Protein AF-A0A7G2LXA5-F1 (afdb_monomer_lite)

Secondary structure (DSSP, 8-state):
--EEEEEEEEESHHHHHHHHHHHTT-SSPPSEEEEEE-TTSS-EEEEEEEESS---HHHHHHHHHHHTPPPPEEEEEP---HHHHHHTT-PPEEETTEEE----

Sequence (104 aa):
MPTFTALTTLTGRDPAYALGVAMERLTPEPTGVGVFEMEDGSGLWEVGGYFEEKPDAAALAVLAKAMGAKDFTVSELPETDWVAHVRRELAPVEAGRFFVYGSH

Foldseek 3Di:
DKKKKKKWKDADDPLQVVLQVVQCPFVVGFPDKDWAADPPPPNMIMIMGMGPDFGDQVSQQVSCVVSVIDRIDMDIDDPDPVVVVVVVVDDWDDDDPDTDDDPD

Structure (mmCIF, N/CA/C/O backbone):
data_AF-A0A7G2LXA5-F1
#
_entry.id   AF-A0A7G2LXA5-F1
#
loop_
_atom_site.group_PDB
_atom_site.id
_atom_site.type_symbol
_atom_site.label_atom_id
_atom_site.label_alt_id
_atom_site.label_comp_id
_atom_site.label_asym_id
_atom_site.label_entity_id
_atom_site.label_seq_id
_atom_site.pdbx_PDB_ins_code
_atom_site.Cartn_x
_atom_site.Cartn_y
_atom_site.Cartn_z
_atom_site.occupancy
_atom_site.B_iso_or_equiv
_atom_site.auth_seq_id
_atom_site.auth_comp_id
_atom_site.auth_asym_id
_atom_site.auth_atom_id
_atom_site.pdbx_PDB_model_num
ATOM 1 N N . MET A 1 1 ? -15.062 3.178 13.881 1.00 70.50 1 MET A N 1
ATOM 2 C CA . MET A 1 1 ? -15.388 2.475 12.615 1.00 70.50 1 MET A CA 1
ATOM 3 C C . MET A 1 1 ? -14.103 1.828 12.134 1.00 70.50 1 MET A C 1
ATOM 5 O O . MET A 1 1 ? -13.093 2.525 12.153 1.00 70.50 1 MET A O 1
ATOM 9 N N . PRO A 1 2 ? -14.106 0.535 11.762 1.00 84.75 2 PRO A N 1
ATOM 10 C CA . PRO A 1 2 ? -12.885 -0.148 11.344 1.00 84.75 2 PRO A CA 1
ATOM 11 C C . PRO A 1 2 ? -12.367 0.454 10.039 1.00 84.75 2 PRO A C 1
ATOM 13 O O . PRO A 1 2 ? -13.152 0.713 9.130 1.00 84.75 2 PRO A O 1
ATOM 16 N N . THR A 1 3 ? -11.060 0.671 9.950 1.00 93.94 3 THR A N 1
ATOM 17 C CA . THR A 1 3 ? -10.399 1.138 8.726 1.00 93.94 3 THR A CA 1
ATOM 18 C C . THR A 1 3 ? -9.571 0.014 8.125 1.00 93.94 3 THR A C 1
ATOM 20 O O . THR A 1 3 ? -9.270 -0.977 8.789 1.00 93.94 3 THR A O 1
ATOM 23 N N . PHE A 1 4 ? -9.237 0.121 6.844 1.00 96.56 4 PHE A N 1
ATOM 24 C CA . PHE A 1 4 ? -8.603 -0.961 6.098 1.00 96.56 4 PHE A CA 1
ATOM 25 C C . PHE A 1 4 ? -7.408 -0.455 5.303 1.00 96.56 4 PHE A C 1
ATOM 27 O O . PHE A 1 4 ? -7.414 0.666 4.798 1.00 96.56 4 PHE A O 1
ATOM 34 N N . THR A 1 5 ? -6.405 -1.309 5.127 1.00 97.56 5 THR A N 1
ATOM 35 C CA . THR A 1 5 ? -5.355 -1.122 4.123 1.00 97.56 5 THR A CA 1
ATOM 36 C C . THR A 1 5 ? -5.439 -2.208 3.067 1.00 97.56 5 THR A C 1
ATOM 38 O O . THR A 1 5 ? -5.777 -3.349 3.372 1.00 97.56 5 THR A O 1
ATOM 41 N N . ALA A 1 6 ? -5.125 -1.865 1.821 1.00 98.12 6 ALA A N 1
ATOM 42 C CA . ALA A 1 6 ? -4.902 -2.825 0.747 1.00 98.12 6 ALA A CA 1
ATOM 43 C C . ALA A 1 6 ? -3.513 -2.577 0.162 1.00 98.12 6 ALA A C 1
ATOM 45 O O . ALA A 1 6 ? -3.293 -1.519 -0.423 1.00 98.12 6 ALA A O 1
ATOM 46 N N . LEU A 1 7 ? -2.593 -3.530 0.324 1.00 98.25 7 LEU A N 1
ATOM 47 C CA . LEU A 1 7 ? -1.191 -3.405 -0.093 1.00 98.25 7 LEU A CA 1
ATOM 48 C C . LEU A 1 7 ? -0.839 -4.431 -1.171 1.00 98.25 7 LEU A C 1
ATOM 50 O O . LEU A 1 7 ? -1.249 -5.589 -1.089 1.00 98.25 7 LEU A O 1
ATOM 54 N N . THR A 1 8 ? -0.049 -4.026 -2.161 1.00 98.38 8 THR A N 1
ATOM 55 C CA . THR A 1 8 ? 0.537 -4.923 -3.163 1.00 98.38 8 THR A CA 1
ATOM 56 C C . THR A 1 8 ? 1.942 -4.477 -3.568 1.00 98.38 8 THR A C 1
ATOM 58 O O . THR A 1 8 ? 2.373 -3.373 -3.248 1.00 98.38 8 THR A O 1
ATOM 61 N N . THR A 1 9 ? 2.656 -5.337 -4.297 1.00 98.12 9 THR A N 1
ATOM 62 C CA . THR A 1 9 ? 3.958 -5.022 -4.891 1.00 98.12 9 THR A CA 1
ATOM 63 C C . THR A 1 9 ? 4.000 -5.340 -6.380 1.00 98.12 9 THR A C 1
ATOM 65 O O . THR A 1 9 ? 3.377 -6.298 -6.848 1.00 98.12 9 THR A O 1
ATOM 68 N N . LEU A 1 10 ? 4.768 -4.549 -7.125 1.00 98.06 10 LEU A N 1
ATOM 69 C CA . LEU A 1 10 ? 5.047 -4.735 -8.549 1.00 98.06 10 LEU A CA 1
ATOM 70 C C . LEU A 1 10 ? 6.417 -4.165 -8.923 1.00 98.06 10 LEU A C 1
ATOM 72 O O . LEU A 1 10 ? 7.012 -3.401 -8.172 1.00 98.06 10 LEU A O 1
ATOM 76 N N . THR A 1 11 ? 6.936 -4.552 -10.084 1.00 97.00 11 THR A N 1
ATOM 77 C CA . THR A 1 11 ? 8.223 -4.055 -10.588 1.00 97.00 11 THR A CA 1
ATOM 78 C C . THR A 1 11 ? 8.042 -2.808 -11.445 1.00 97.00 11 THR A C 1
ATOM 80 O O . THR A 1 11 ? 7.205 -2.803 -12.349 1.00 97.00 11 THR A O 1
ATOM 83 N N . GLY A 1 12 ? 8.919 -1.822 -11.253 1.00 94.88 12 GLY A N 1
ATOM 84 C CA . GLY A 1 12 ? 9.005 -0.633 -12.100 1.00 94.88 12 GLY A CA 1
ATOM 85 C C . GLY A 1 12 ? 8.176 0.552 -11.605 1.00 94.88 12 GLY A C 1
ATOM 86 O O . GLY A 1 12 ? 7.043 0.415 -11.153 1.00 94.88 12 GLY A O 1
ATOM 87 N N . ARG A 1 13 ? 8.754 1.747 -11.752 1.00 95.25 13 ARG A N 1
ATOM 88 C CA . ARG A 1 13 ? 8.178 3.010 -11.282 1.00 95.25 13 ARG A CA 1
ATOM 89 C C . ARG A 1 13 ? 6.874 3.368 -11.990 1.00 95.25 13 ARG A C 1
ATOM 91 O O . ARG A 1 13 ? 5.852 3.550 -11.343 1.00 95.25 13 ARG A O 1
ATOM 98 N N . ASP A 1 14 ? 6.903 3.471 -13.313 1.00 96.31 14 ASP A N 1
ATOM 99 C CA . ASP A 1 14 ? 5.748 3.915 -14.099 1.00 96.31 14 ASP A CA 1
ATOM 100 C C . ASP A 1 14 ? 4.488 3.056 -13.874 1.00 96.31 14 ASP A C 1
ATOM 102 O O . ASP A 1 14 ? 3.436 3.638 -13.594 1.00 96.31 14 ASP A O 1
ATOM 106 N N . PRO A 1 15 ? 4.545 1.704 -13.908 1.00 96.06 15 PRO A N 1
ATOM 107 C CA . PRO A 1 15 ? 3.372 0.892 -13.592 1.00 96.06 15 PRO A CA 1
ATOM 108 C C . PRO A 1 15 ? 2.926 1.039 -12.131 1.00 96.06 15 PRO A C 1
ATOM 110 O O . PRO A 1 15 ? 1.726 0.992 -11.872 1.00 96.06 15 PRO A O 1
ATOM 113 N N . ALA A 1 16 ? 3.839 1.281 -11.182 1.00 97.50 16 ALA A N 1
ATOM 114 C CA . ALA A 1 16 ? 3.474 1.518 -9.785 1.00 97.50 16 ALA A CA 1
ATOM 115 C C . ALA A 1 16 ? 2.688 2.821 -9.590 1.00 97.50 16 ALA A C 1
ATOM 117 O O . ALA A 1 16 ? 1.636 2.820 -8.951 1.00 97.50 16 ALA A O 1
ATOM 118 N N . TYR A 1 17 ? 3.135 3.916 -10.208 1.00 97.81 17 TYR A N 1
ATOM 119 C CA . TYR A 1 17 ? 2.390 5.178 -10.190 1.00 97.81 17 TYR A CA 1
ATOM 120 C C . TYR A 1 17 ? 1.057 5.067 -10.942 1.00 97.81 17 TYR A C 1
ATOM 122 O O . TYR A 1 17 ? 0.047 5.590 -10.475 1.00 97.81 17 TYR A O 1
ATOM 130 N N . ALA A 1 18 ? 1.023 4.352 -12.071 1.00 97.81 18 ALA A N 1
ATOM 131 C CA . ALA A 1 18 ? -0.215 4.108 -12.809 1.00 97.81 18 ALA A CA 1
ATOM 132 C C . ALA A 1 18 ? -1.232 3.302 -11.985 1.00 97.81 18 ALA A C 1
ATOM 134 O O . ALA A 1 18 ? -2.418 3.637 -11.982 1.00 97.81 18 ALA A O 1
ATOM 135 N N . LEU A 1 19 ? -0.774 2.280 -11.252 1.00 98.06 19 LEU A N 1
ATOM 136 C CA . LEU A 1 19 ? -1.613 1.521 -10.328 1.00 98.06 19 LEU A CA 1
ATOM 137 C C . LEU A 1 19 ? -2.154 2.417 -9.209 1.00 98.06 19 LEU A C 1
ATOM 139 O O . LEU A 1 19 ? -3.349 2.359 -8.934 1.00 98.06 19 LEU A O 1
ATOM 143 N N . GLY A 1 20 ? -1.317 3.278 -8.621 1.00 97.44 20 GLY A N 1
ATOM 144 C CA . GLY A 1 20 ? -1.750 4.237 -7.601 1.00 97.44 20 GLY A CA 1
ATOM 145 C C . GLY A 1 20 ? -2.876 5.153 -8.095 1.00 97.44 20 GLY A C 1
ATOM 146 O O . GLY A 1 20 ? -3.933 5.225 -7.475 1.00 97.44 20 GLY A O 1
ATOM 147 N N . VAL A 1 21 ? -2.712 5.757 -9.276 1.00 97.75 21 VAL A N 1
ATOM 148 C CA . VAL A 1 21 ? -3.756 6.593 -9.904 1.00 97.75 21 VAL A CA 1
ATOM 149 C C . VAL A 1 21 ? -5.028 5.792 -10.211 1.00 97.75 21 VAL A C 1
ATOM 151 O O . VAL A 1 21 ? -6.139 6.310 -10.109 1.00 97.75 21 VAL A O 1
ATOM 154 N N . ALA A 1 22 ? -4.902 4.522 -10.603 1.00 97.31 22 ALA A N 1
ATOM 155 C CA . ALA A 1 22 ? -6.062 3.668 -10.840 1.00 97.31 22 ALA A CA 1
ATOM 156 C C . ALA A 1 22 ? -6.815 3.335 -9.540 1.00 97.31 22 ALA A C 1
ATOM 158 O O . ALA A 1 22 ? -8.043 3.253 -9.561 1.00 97.31 22 ALA A O 1
ATOM 159 N N . MET A 1 23 ? -6.101 3.181 -8.419 1.00 97.44 23 MET A N 1
ATOM 160 C CA . MET A 1 23 ? -6.700 2.912 -7.109 1.00 97.44 23 MET 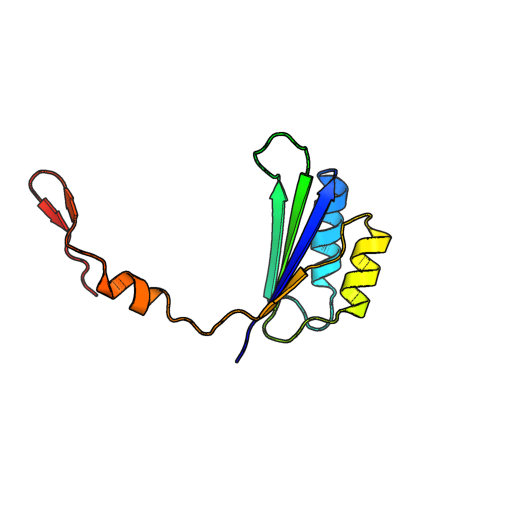A CA 1
ATOM 161 C C . MET A 1 23 ? -7.572 4.064 -6.602 1.00 97.44 23 MET A C 1
ATOM 163 O O . MET A 1 23 ? -8.588 3.795 -5.970 1.00 97.44 23 MET A O 1
ATOM 167 N N . GLU A 1 24 ? -7.254 5.320 -6.932 1.00 96.31 24 GLU A N 1
ATOM 168 C CA . GLU A 1 24 ? -8.085 6.490 -6.575 1.00 96.31 24 GLU A CA 1
ATOM 169 C C . GLU A 1 24 ? -9.510 6.419 -7.153 1.00 96.31 24 GLU A C 1
ATOM 171 O O . GLU A 1 24 ? -10.409 7.112 -6.694 1.00 96.31 24 GLU A O 1
ATOM 176 N N . ARG A 1 25 ? -9.745 5.572 -8.163 1.00 95.31 25 ARG A N 1
ATOM 177 C CA . ARG A 1 25 ? -11.054 5.408 -8.818 1.00 95.31 25 ARG A CA 1
ATOM 178 C C . ARG A 1 25 ? -11.859 4.226 -8.285 1.00 95.31 25 ARG A C 1
ATOM 180 O O . ARG A 1 25 ? -12.883 3.874 -8.873 1.00 95.31 25 ARG A O 1
ATOM 187 N N . LEU A 1 26 ? -11.369 3.562 -7.242 1.00 96.25 26 LEU A N 1
ATOM 188 C CA . LEU A 1 26 ? -12.065 2.441 -6.627 1.00 96.25 26 LEU A CA 1
ATOM 189 C C . LEU A 1 26 ? -13.334 2.901 -5.908 1.00 96.25 26 LEU A C 1
ATOM 191 O O . LEU A 1 26 ? -13.520 4.066 -5.568 1.00 96.25 26 LEU A O 1
ATOM 195 N N . THR A 1 27 ? -14.231 1.948 -5.688 1.00 95.19 27 THR A N 1
ATOM 196 C CA . THR A 1 27 ? -15.398 2.120 -4.828 1.00 95.19 27 THR A CA 1
ATOM 197 C C . THR A 1 27 ? -15.425 0.943 -3.852 1.00 95.1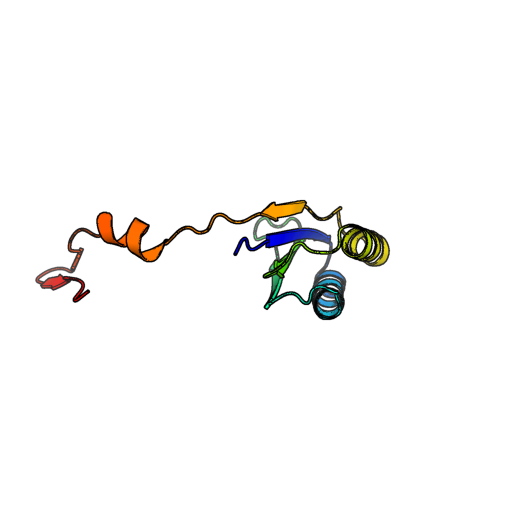9 27 THR A C 1
ATOM 199 O O . THR A 1 27 ? -15.489 -0.196 -4.318 1.00 95.19 27 THR A O 1
ATOM 202 N N . PRO A 1 28 ? -15.367 1.168 -2.526 1.00 95.12 28 PRO A N 1
ATOM 203 C CA . PRO A 1 28 ? -15.216 2.460 -1.837 1.00 95.12 28 PRO A CA 1
ATOM 204 C C . PRO A 1 28 ? -13.945 3.233 -2.227 1.00 95.12 28 PRO A C 1
ATOM 206 O O . PRO A 1 28 ? -12.941 2.623 -2.597 1.00 95.12 28 PRO A O 1
ATOM 209 N N . GLU A 1 29 ? -14.012 4.565 -2.174 1.00 95.44 29 GLU A N 1
ATOM 210 C CA . GLU A 1 29 ? -12.869 5.436 -2.475 1.00 95.44 29 GLU A CA 1
ATOM 211 C C . GLU A 1 29 ? -11.824 5.316 -1.352 1.00 95.44 29 GLU A C 1
ATOM 213 O O . GLU A 1 29 ? -12.187 5.372 -0.171 1.00 95.44 29 GLU A O 1
ATOM 218 N N . PRO A 1 30 ? -10.532 5.125 -1.672 1.00 96.94 30 PRO A N 1
ATOM 219 C CA . PRO A 1 30 ? -9.494 5.186 -0.659 1.00 96.94 30 PRO A CA 1
ATOM 220 C C . PRO A 1 30 ? -9.351 6.619 -0.137 1.00 96.94 30 PRO A C 1
ATOM 222 O O . PRO A 1 30 ? -9.224 7.563 -0.908 1.00 96.94 30 PRO A O 1
ATOM 225 N N . THR A 1 31 ? -9.260 6.785 1.179 1.00 96.31 31 THR A N 1
ATOM 226 C CA . THR A 1 31 ? -8.934 8.072 1.815 1.00 96.31 31 THR A CA 1
ATOM 227 C C . THR A 1 31 ? -7.532 8.554 1.436 1.00 96.31 31 THR A C 1
ATOM 229 O O . THR A 1 31 ? -7.240 9.746 1.488 1.00 96.31 31 THR A O 1
ATOM 232 N N . GLY A 1 32 ? -6.637 7.629 1.080 1.00 96.31 32 GLY A N 1
ATOM 233 C CA . GLY A 1 32 ? -5.301 7.953 0.603 1.00 96.31 32 GLY A CA 1
ATOM 234 C C . GLY A 1 32 ? -4.636 6.775 -0.094 1.00 96.31 32 GLY A C 1
ATOM 235 O O . GLY A 1 32 ? -4.880 5.618 0.252 1.00 96.31 32 GLY A O 1
ATOM 236 N N . VAL A 1 33 ? -3.776 7.085 -1.064 1.00 98.06 33 VAL A N 1
ATOM 237 C CA . VAL A 1 33 ? -2.976 6.113 -1.815 1.00 98.06 33 VAL A CA 1
ATOM 238 C C . VAL A 1 33 ? -1.497 6.482 -1.701 1.00 98.06 33 VAL A C 1
ATOM 240 O O . VAL A 1 33 ? -1.125 7.647 -1.829 1.00 98.06 33 VAL A O 1
ATOM 243 N N . GLY A 1 34 ? -0.652 5.487 -1.443 1.00 97.69 34 GLY A N 1
ATOM 244 C CA . GLY A 1 34 ? 0.800 5.614 -1.359 1.00 97.69 34 GLY A CA 1
ATOM 245 C C . GLY A 1 34 ? 1.500 4.728 -2.385 1.00 97.69 34 GLY A C 1
ATOM 246 O O . GLY A 1 34 ? 1.049 3.616 -2.662 1.00 97.69 34 GLY A O 1
ATOM 247 N N . VAL A 1 35 ? 2.607 5.225 -2.939 1.00 98.06 35 VAL A N 1
ATOM 248 C CA . VAL A 1 35 ? 3.467 4.517 -3.898 1.00 98.06 35 VAL A CA 1
ATOM 249 C C . VAL A 1 35 ? 4.919 4.723 -3.471 1.00 98.06 35 VAL A C 1
ATOM 251 O O . VAL A 1 35 ? 5.395 5.858 -3.457 1.00 98.06 35 VAL A O 1
ATOM 254 N N . PHE A 1 36 ? 5.621 3.643 -3.134 1.00 97.06 36 PHE A N 1
ATOM 255 C CA . PHE A 1 36 ? 6.980 3.692 -2.586 1.00 97.06 36 PHE A CA 1
ATOM 256 C C . PHE A 1 36 ? 7.887 2.670 -3.266 1.00 97.06 36 PHE A C 1
ATOM 258 O O . PHE A 1 36 ? 7.454 1.570 -3.592 1.00 97.06 36 PHE A O 1
ATOM 265 N N . GLU A 1 37 ? 9.152 3.022 -3.467 1.00 97.06 37 GLU A N 1
ATOM 266 C CA . GLU A 1 37 ? 10.181 2.065 -3.876 1.00 97.06 37 GLU A CA 1
ATOM 267 C C . GLU A 1 37 ? 10.710 1.323 -2.644 1.00 97.06 37 GLU A C 1
ATOM 269 O O . GLU A 1 37 ? 10.929 1.933 -1.597 1.00 97.06 37 GLU A O 1
ATOM 274 N N . MET A 1 38 ? 10.930 0.014 -2.760 1.00 94.25 38 MET A N 1
ATOM 275 C CA . MET A 1 38 ? 11.599 -0.755 -1.715 1.00 94.25 38 MET A CA 1
ATOM 276 C C . MET A 1 38 ? 13.101 -0.436 -1.720 1.00 94.25 38 MET A C 1
ATOM 278 O O . MET A 1 38 ? 13.790 -0.640 -2.719 1.00 94.25 38 MET A O 1
ATOM 282 N N . GLU A 1 39 ? 13.637 0.024 -0.587 1.00 91.38 39 GLU A N 1
ATOM 283 C CA . GLU A 1 39 ? 15.051 0.419 -0.431 1.00 91.38 39 GLU A CA 1
ATOM 2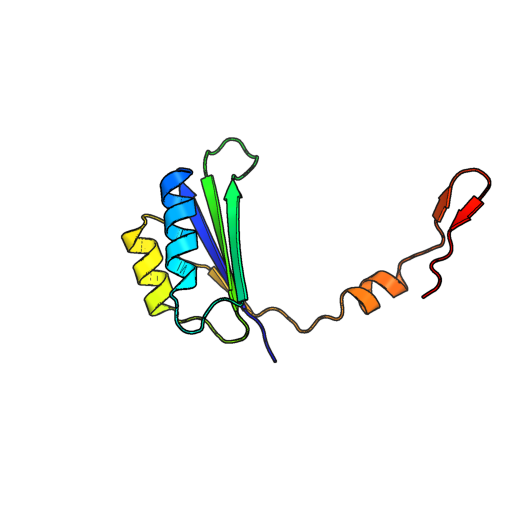84 C C . GLU A 1 39 ? 16.019 -0.779 -0.273 1.00 91.38 39 GLU A C 1
ATOM 286 O O . GLU A 1 39 ? 17.086 -0.666 0.328 1.00 91.38 39 GLU A O 1
ATOM 291 N N . ASP A 1 40 ? 15.660 -1.950 -0.802 1.00 90.50 40 ASP A N 1
ATOM 292 C CA . ASP A 1 40 ? 16.455 -3.184 -0.742 1.00 90.50 40 ASP A CA 1
ATOM 293 C C . ASP A 1 40 ? 17.210 -3.489 -2.052 1.00 90.50 40 ASP A C 1
ATOM 295 O O . ASP A 1 40 ? 17.903 -4.503 -2.160 1.00 90.50 40 ASP A O 1
ATOM 299 N N . GLY A 1 41 ? 17.090 -2.613 -3.056 1.00 88.56 41 GLY A N 1
ATOM 300 C CA . GLY A 1 41 ? 17.722 -2.769 -4.368 1.00 88.56 41 GLY A CA 1
ATOM 301 C C . GLY A 1 41 ? 17.027 -3.774 -5.293 1.00 88.56 41 GLY A C 1
ATOM 302 O O . GLY A 1 41 ? 17.554 -4.072 -6.365 1.00 88.56 41 GLY A O 1
ATOM 303 N N . SER A 1 42 ? 15.849 -4.288 -4.924 1.00 91.38 42 SER A N 1
ATOM 304 C CA . SER A 1 42 ? 15.076 -5.227 -5.752 1.00 91.38 42 SER A CA 1
ATOM 305 C C . SER A 1 42 ? 14.406 -4.575 -6.968 1.00 91.38 42 SER A C 1
ATOM 307 O O . SER A 1 42 ? 13.997 -5.278 -7.895 1.00 91.38 42 SER A O 1
ATOM 309 N N . GLY A 1 43 ? 14.256 -3.244 -6.964 1.00 92.31 43 GLY A N 1
ATOM 310 C CA . GLY A 1 43 ? 13.448 -2.515 -7.946 1.00 92.31 43 GLY A CA 1
ATOM 311 C C . GLY A 1 43 ? 11.944 -2.793 -7.822 1.00 92.31 43 GLY A C 1
ATOM 312 O O . GLY A 1 43 ? 11.181 -2.493 -8.749 1.00 92.31 43 GLY A O 1
ATOM 313 N N . LEU A 1 44 ? 11.514 -3.398 -6.707 1.00 96.31 44 LEU A N 1
ATOM 314 C CA . LEU A 1 44 ? 10.110 -3.544 -6.355 1.00 96.31 44 LEU A CA 1
ATOM 315 C C . LEU A 1 44 ? 9.564 -2.239 -5.792 1.00 96.31 44 LEU A C 1
ATOM 317 O O . LEU A 1 44 ? 10.243 -1.489 -5.096 1.00 96.31 44 LEU A O 1
ATOM 321 N N . TRP A 1 45 ? 8.300 -2.008 -6.096 1.00 98.06 45 TRP A N 1
ATOM 322 C CA . TRP A 1 45 ? 7.522 -0.887 -5.618 1.00 98.06 45 TRP A CA 1
ATOM 323 C C . TRP A 1 45 ? 6.331 -1.428 -4.843 1.00 98.06 45 TRP A C 1
ATOM 325 O O . TRP A 1 45 ? 5.680 -2.376 -5.288 1.00 98.06 45 TRP A O 1
ATOM 335 N N . GLU A 1 46 ? 6.053 -0.831 -3.693 1.00 98.31 46 GLU A N 1
ATOM 336 C CA . GLU A 1 46 ? 4.849 -1.067 -2.912 1.00 98.31 46 GLU A CA 1
ATOM 337 C C . GLU A 1 46 ? 3.802 -0.012 -3.264 1.00 98.31 46 GLU A C 1
ATOM 339 O O . GLU A 1 46 ? 4.096 1.184 -3.342 1.00 98.31 46 GLU A O 1
ATOM 344 N N . VAL A 1 47 ? 2.572 -0.466 -3.487 1.00 98.44 47 VAL A N 1
ATOM 345 C CA . VAL A 1 47 ? 1.418 0.399 -3.716 1.00 98.44 47 VAL A CA 1
ATOM 346 C C . VAL A 1 47 ? 0.340 0.027 -2.715 1.00 98.44 47 VAL A C 1
ATOM 348 O O . VAL A 1 47 ? -0.002 -1.150 -2.566 1.00 98.44 47 VAL A O 1
ATOM 351 N N . GLY A 1 48 ? -0.187 1.033 -2.026 1.00 97.56 48 GLY A N 1
ATOM 352 C CA . GLY A 1 48 ? -1.109 0.841 -0.922 1.00 97.56 48 GLY A CA 1
ATOM 353 C C . GLY A 1 48 ? -2.233 1.861 -0.897 1.00 97.56 48 GLY A C 1
ATOM 354 O O . GLY A 1 48 ? -2.004 3.031 -1.181 1.00 97.56 48 GLY A O 1
ATOM 355 N N . GLY A 1 49 ? -3.435 1.429 -0.526 1.00 97.50 49 GLY A N 1
ATOM 356 C CA . GLY A 1 49 ? -4.579 2.305 -0.271 1.00 97.50 49 GLY A CA 1
ATOM 357 C C . GLY A 1 49 ? -5.078 2.164 1.163 1.00 97.50 49 GLY A C 1
ATOM 358 O O . GLY A 1 49 ? -5.074 1.056 1.702 1.00 97.50 49 GLY A O 1
ATOM 359 N N . TYR A 1 50 ? -5.514 3.270 1.759 1.00 97.25 50 TYR A N 1
ATOM 360 C CA . TYR A 1 50 ? -6.221 3.316 3.039 1.00 97.25 50 TYR A CA 1
ATOM 361 C C . TYR A 1 50 ? -7.705 3.584 2.798 1.00 97.25 50 TYR A C 1
ATOM 363 O O . TYR A 1 50 ? -8.034 4.455 2.000 1.00 97.25 50 TYR A O 1
ATOM 371 N N . PHE A 1 51 ? -8.589 2.879 3.497 1.00 96.81 51 PHE A N 1
ATOM 372 C CA . PHE A 1 51 ? -10.035 2.964 3.307 1.00 96.81 51 PHE A CA 1
ATOM 373 C C . PHE A 1 51 ? -10.762 3.085 4.652 1.00 96.81 51 PHE A C 1
ATOM 375 O O . PHE A 1 51 ? -10.400 2.427 5.629 1.00 96.81 51 PHE A O 1
ATOM 382 N N . GLU A 1 52 ? -11.825 3.887 4.688 1.00 95.00 52 GLU A N 1
ATOM 383 C CA . GLU A 1 52 ? -12.761 3.967 5.826 1.00 95.00 52 GLU A CA 1
ATOM 384 C C . GLU A 1 52 ? -13.783 2.820 5.836 1.00 95.00 52 GLU A C 1
ATOM 386 O O . GLU A 1 52 ? -14.421 2.550 6.851 1.00 95.00 52 GLU A O 1
ATOM 391 N N . GLU A 1 53 ? -13.920 2.130 4.706 1.00 94.75 53 GLU A N 1
ATOM 392 C CA . GLU A 1 53 ? -14.799 0.984 4.514 1.00 94.75 53 GLU A CA 1
ATOM 393 C C . GLU A 1 53 ? -14.018 -0.179 3.904 1.00 94.75 53 GLU A C 1
ATOM 395 O O . GLU A 1 53 ? -12.936 -0.008 3.342 1.00 94.75 53 GLU A O 1
ATOM 400 N N . LYS A 1 54 ? -14.565 -1.392 3.997 1.00 95.81 54 LYS A N 1
ATOM 401 C CA . LYS A 1 54 ? -13.899 -2.569 3.440 1.00 95.81 54 LYS A CA 1
ATOM 402 C C . LYS A 1 54 ? -13.768 -2.424 1.912 1.00 95.81 54 LYS A C 1
ATOM 404 O O . LYS A 1 54 ? -14.797 -2.306 1.246 1.00 95.81 54 LYS A O 1
ATOM 409 N N . PRO A 1 55 ? -12.551 -2.488 1.339 1.00 96.62 55 PRO A N 1
ATOM 410 C CA . PRO A 1 55 ? -12.366 -2.315 -0.096 1.00 96.62 55 PRO A CA 1
ATOM 411 C C . PRO A 1 55 ? -12.929 -3.499 -0.893 1.00 96.62 55 PRO A C 1
ATOM 413 O O . PRO A 1 55 ? -12.954 -4.640 -0.416 1.00 96.62 55 PRO A O 1
ATOM 416 N N . ASP A 1 56 ? -13.345 -3.237 -2.135 1.00 97.06 56 ASP A N 1
ATOM 417 C CA . ASP A 1 56 ? -13.833 -4.271 -3.049 1.00 97.06 56 ASP A CA 1
ATOM 418 C C . ASP A 1 56 ? -12.683 -5.181 -3.513 1.00 97.06 56 ASP A C 1
ATOM 420 O O . ASP A 1 56 ? -11.830 -4.812 -4.326 1.00 97.06 56 ASP A O 1
ATOM 424 N N . ALA A 1 57 ? -12.688 -6.416 -3.007 1.00 95.88 57 ALA A N 1
ATOM 425 C CA . ALA A 1 57 ? -11.686 -7.424 -3.326 1.00 95.88 57 ALA A CA 1
ATOM 426 C C . ALA A 1 57 ? -11.653 -7.800 -4.819 1.00 95.88 57 ALA A C 1
ATOM 428 O O . ALA A 1 57 ? -10.583 -8.112 -5.343 1.00 95.88 57 ALA A O 1
ATOM 429 N N . ALA A 1 58 ? -12.793 -7.769 -5.516 1.00 97.44 58 ALA A N 1
ATOM 430 C CA . ALA A 1 58 ? -12.848 -8.092 -6.937 1.00 97.44 58 ALA A CA 1
ATOM 431 C C . ALA A 1 58 ? -12.207 -6.978 -7.771 1.00 97.44 58 ALA A C 1
ATOM 433 O O . ALA A 1 58 ? -11.390 -7.259 -8.649 1.00 97.44 58 ALA A O 1
ATOM 434 N N . ALA A 1 59 ? -12.517 -5.719 -7.457 1.00 97.25 59 ALA A N 1
ATOM 435 C CA . ALA A 1 59 ? -11.909 -4.570 -8.120 1.00 97.25 59 ALA A CA 1
ATOM 436 C C . ALA A 1 59 ? -10.382 -4.541 -7.916 1.00 97.25 59 ALA A C 1
ATOM 438 O O . ALA A 1 59 ? -9.630 -4.376 -8.879 1.00 97.25 59 ALA A O 1
ATOM 439 N N . LEU A 1 60 ? -9.913 -4.803 -6.691 1.00 97.62 60 LEU A N 1
ATOM 440 C CA . LEU A 1 60 ? -8.485 -4.922 -6.382 1.00 97.62 60 LEU A CA 1
ATOM 441 C C . LEU A 1 60 ? -7.807 -6.057 -7.165 1.00 97.62 60 LEU A C 1
ATOM 443 O O . LEU A 1 60 ? -6.719 -5.867 -7.711 1.00 97.62 60 LEU A O 1
ATOM 447 N N . ALA A 1 61 ? -8.448 -7.223 -7.274 1.00 97.69 61 ALA A N 1
ATOM 448 C CA . ALA A 1 61 ? -7.916 -8.340 -8.053 1.00 97.69 61 ALA A CA 1
ATOM 449 C C . ALA A 1 61 ? -7.797 -7.999 -9.549 1.00 97.69 61 ALA A C 1
ATOM 451 O O . ALA A 1 61 ? -6.798 -8.341 -10.185 1.00 97.69 61 ALA A O 1
ATOM 452 N N . VAL A 1 62 ? -8.783 -7.289 -10.109 1.00 97.44 62 VAL A N 1
ATOM 453 C CA . VAL A 1 62 ? -8.737 -6.812 -11.500 1.00 97.44 62 VAL A CA 1
ATOM 454 C C . VAL A 1 62 ? -7.579 -5.838 -11.702 1.00 97.44 62 VAL A C 1
ATOM 456 O O . VAL A 1 62 ? -6.817 -6.011 -12.653 1.00 97.44 62 VAL A O 1
ATOM 459 N N . LEU A 1 63 ? -7.399 -4.863 -10.805 1.00 96.62 63 LEU A N 1
ATOM 460 C CA . LEU A 1 63 ? -6.279 -3.920 -10.877 1.00 96.62 63 LEU A CA 1
ATOM 461 C C . LEU A 1 63 ? -4.925 -4.632 -10.807 1.00 96.62 63 LEU A C 1
ATOM 463 O O . LEU A 1 63 ? -4.052 -4.354 -11.630 1.00 96.62 63 LEU A O 1
ATOM 467 N N . ALA A 1 64 ? -4.769 -5.587 -9.885 1.00 97.06 64 ALA A N 1
ATOM 468 C CA . ALA A 1 64 ? -3.539 -6.360 -9.755 1.00 97.06 64 ALA A CA 1
ATOM 469 C C . ALA A 1 64 ? -3.189 -7.090 -11.058 1.00 97.06 64 ALA A C 1
ATOM 471 O O . ALA A 1 64 ? -2.068 -6.976 -11.553 1.00 97.06 64 ALA A O 1
ATOM 472 N N . LYS A 1 65 ? -4.157 -7.782 -11.674 1.00 97.31 65 LYS A N 1
ATOM 473 C CA . LYS A 1 65 ? -3.921 -8.483 -12.946 1.00 97.31 65 LYS A CA 1
ATOM 474 C C . LYS A 1 65 ? -3.692 -7.529 -14.116 1.00 97.31 65 LYS A C 1
ATOM 476 O O . LYS A 1 65 ? -2.820 -7.802 -14.935 1.00 97.31 65 LYS A O 1
ATOM 481 N N . ALA A 1 66 ? -4.432 -6.425 -14.194 1.00 95.19 66 ALA A N 1
ATOM 482 C CA . ALA A 1 66 ? -4.309 -5.458 -15.283 1.00 95.19 66 ALA A CA 1
ATOM 483 C C . ALA A 1 66 ? -2.956 -4.727 -15.278 1.00 95.19 66 ALA A C 1
ATOM 485 O O . ALA A 1 66 ? -2.428 -4.424 -16.345 1.00 95.19 66 ALA A O 1
ATOM 486 N N . MET A 1 67 ? -2.398 -4.463 -14.093 1.00 93.69 67 MET A N 1
ATOM 487 C CA . MET A 1 67 ? -1.138 -3.724 -13.922 1.00 93.69 67 MET A CA 1
ATOM 488 C C . MET A 1 67 ? 0.081 -4.628 -13.687 1.00 93.69 67 MET A C 1
ATOM 490 O O . MET A 1 67 ? 1.197 -4.130 -13.565 1.00 93.69 67 MET A O 1
ATOM 494 N N . GLY A 1 68 ? -0.105 -5.951 -13.623 1.00 95.25 68 GLY A N 1
ATOM 495 C CA . GLY A 1 68 ? 0.982 -6.903 -13.378 1.00 95.25 68 GLY A CA 1
ATOM 496 C C . GLY A 1 68 ? 1.531 -6.868 -11.948 1.00 95.25 68 GLY A C 1
ATOM 497 O O . GLY A 1 68 ? 2.696 -7.198 -11.729 1.00 95.25 68 GLY A O 1
ATOM 498 N N . ALA A 1 69 ? 0.708 -6.469 -10.978 1.00 97.62 69 ALA A N 1
ATOM 499 C CA . ALA A 1 69 ? 1.055 -6.514 -9.565 1.00 97.62 69 ALA A CA 1
ATOM 500 C C . ALA A 1 69 ? 0.766 -7.889 -8.953 1.00 97.62 69 ALA A C 1
ATOM 502 O O . ALA A 1 69 ? 0.016 -8.706 -9.501 1.00 97.62 69 ALA A O 1
ATOM 503 N N . LYS A 1 70 ? 1.343 -8.140 -7.777 1.00 98.00 70 LYS A N 1
ATOM 504 C CA . LYS A 1 70 ? 0.908 -9.249 -6.924 1.00 98.00 70 LYS A CA 1
ATOM 505 C C . LYS A 1 70 ? -0.535 -9.032 -6.457 1.00 98.00 70 LYS A C 1
ATOM 507 O O . LYS A 1 70 ? -1.097 -7.941 -6.565 1.00 98.00 70 LYS A O 1
ATOM 512 N N . ASP A 1 71 ? -1.148 -10.086 -5.935 1.00 97.94 71 ASP A N 1
ATOM 513 C CA . ASP A 1 71 ? -2.487 -9.970 -5.362 1.00 97.94 71 ASP A CA 1
ATOM 514 C C . ASP A 1 71 ? -2.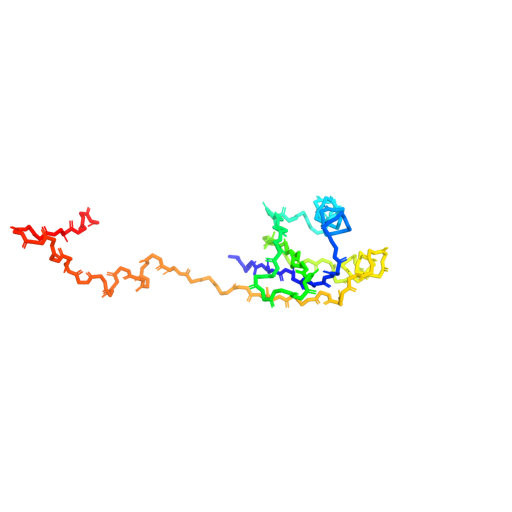447 -9.062 -4.116 1.00 97.94 71 ASP A C 1
ATOM 516 O O . ASP A 1 71 ? -1.481 -9.084 -3.348 1.00 97.94 71 ASP A O 1
ATOM 520 N N . PHE A 1 72 ? -3.485 -8.243 -3.931 1.00 98.19 72 PHE A N 1
ATOM 521 C CA . PHE A 1 72 ? -3.570 -7.333 -2.790 1.00 98.19 72 PHE A CA 1
ATOM 522 C C . PHE A 1 72 ? -3.761 -8.097 -1.479 1.00 98.19 72 PHE A C 1
ATOM 524 O O . PHE A 1 72 ? -4.599 -8.993 -1.376 1.00 98.19 72 PHE A O 1
ATOM 531 N N . THR A 1 73 ? -3.038 -7.672 -0.449 1.00 98.12 73 THR A N 1
ATOM 532 C CA . THR A 1 73 ? -3.292 -8.061 0.938 1.00 98.12 73 THR A CA 1
ATOM 533 C C . THR A 1 73 ? -4.157 -6.993 1.592 1.00 98.12 73 THR A C 1
ATOM 535 O O . THR A 1 73 ? -3.720 -5.850 1.720 1.00 98.12 73 THR A O 1
ATOM 538 N N . VAL A 1 74 ? -5.380 -7.360 1.984 1.00 97.12 74 VAL A N 1
ATOM 539 C CA . VAL A 1 74 ? -6.308 -6.466 2.691 1.00 97.12 74 VAL A CA 1
ATOM 540 C C . VAL A 1 74 ? -6.253 -6.748 4.188 1.00 97.12 74 VAL A C 1
ATOM 542 O O . VAL A 1 74 ? -6.495 -7.882 4.604 1.00 97.12 74 VAL A O 1
ATOM 545 N N . SER A 1 75 ? -5.983 -5.717 4.984 1.00 95.62 75 SER A N 1
ATOM 546 C CA . SER A 1 75 ? -5.864 -5.796 6.441 1.00 95.62 75 SER A CA 1
ATOM 547 C C . SER A 1 75 ? -6.824 -4.818 7.107 1.00 95.62 75 SER A C 1
ATOM 549 O O . SER A 1 75 ? -6.881 -3.652 6.726 1.00 95.62 75 SER A O 1
ATOM 551 N N . GLU A 1 76 ? -7.566 -5.279 8.111 1.00 94.38 76 GLU A N 1
ATOM 552 C CA . GLU A 1 76 ? -8.330 -4.405 9.006 1.00 94.38 76 GLU A CA 1
ATOM 553 C C . GLU A 1 76 ? -7.383 -3.808 10.052 1.00 94.38 76 GLU A C 1
ATOM 555 O O . GLU A 1 76 ? -6.587 -4.527 10.664 1.00 94.38 76 GLU A O 1
ATOM 560 N N . LEU A 1 77 ? -7.445 -2.493 10.240 1.00 87.44 77 LEU A N 1
ATOM 561 C CA . LEU A 1 77 ? -6.652 -1.776 11.224 1.00 87.44 77 LEU A CA 1
ATOM 562 C C . LEU A 1 77 ? -7.436 -1.640 12.535 1.00 87.44 77 LEU A C 1
ATOM 564 O O . LEU A 1 77 ? -8.597 -1.223 12.519 1.00 87.44 77 LEU A O 1
ATOM 568 N N . PRO A 1 78 ? -6.814 -1.947 13.686 1.00 80.75 78 PRO A N 1
ATOM 569 C CA . PRO A 1 78 ? -7.449 -1.733 14.977 1.00 80.75 78 PRO A CA 1
ATOM 570 C C . PRO A 1 78 ? -7.612 -0.233 15.259 1.00 80.75 78 PRO A C 1
ATOM 572 O O . PRO A 1 78 ? -6.725 0.566 14.953 1.00 80.75 78 PRO A O 1
ATOM 575 N N . GLU A 1 79 ? -8.714 0.142 15.915 1.00 70.69 79 GLU A N 1
ATOM 576 C CA . GLU A 1 79 ? -8.924 1.494 16.453 1.00 70.69 79 GLU A CA 1
ATOM 577 C C . GLU A 1 79 ? -8.011 1.719 17.676 1.00 70.69 79 GLU A C 1
ATOM 579 O O . GLU A 1 79 ? -8.445 1.687 18.828 1.00 70.69 79 GLU A O 1
ATOM 584 N N . THR A 1 80 ? -6.711 1.892 17.427 1.00 73.31 80 THR A N 1
ATOM 585 C CA . THR A 1 80 ? -5.697 2.138 18.458 1.00 73.31 80 THR A CA 1
ATOM 586 C C . THR A 1 80 ? -5.416 3.631 18.577 1.00 73.31 80 THR A C 1
ATOM 588 O O . THR A 1 80 ? -4.950 4.266 17.630 1.00 73.31 80 THR A O 1
ATOM 591 N N . ASP A 1 81 ? -5.618 4.191 19.771 1.00 71.31 81 ASP A N 1
ATOM 592 C CA . ASP A 1 81 ? -5.120 5.526 20.109 1.00 71.31 81 ASP A CA 1
ATOM 593 C C . ASP A 1 81 ? -3.602 5.462 20.349 1.00 71.31 81 ASP A C 1
ATOM 595 O O . ASP A 1 81 ? -3.116 5.292 21.4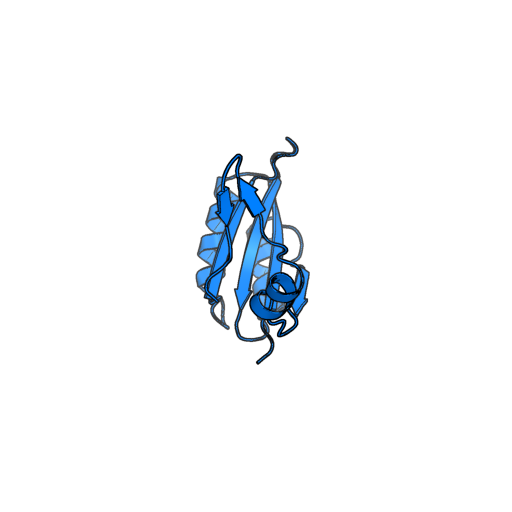72 1.00 71.31 81 ASP A O 1
ATOM 599 N N . TRP A 1 82 ? -2.839 5.575 19.261 1.00 70.38 82 TRP A N 1
ATOM 600 C CA . TRP A 1 82 ? -1.375 5.585 19.293 1.00 70.38 82 TRP A CA 1
ATOM 601 C C . TRP A 1 82 ? -0.810 6.744 20.115 1.00 70.38 82 TRP A C 1
ATOM 603 O O . TRP A 1 82 ? 0.264 6.616 20.697 1.00 70.38 82 TRP A O 1
ATOM 613 N N . VAL A 1 83 ? -1.539 7.858 20.213 1.00 66.56 83 VAL A N 1
ATOM 614 C CA . VAL A 1 83 ? -1.124 9.006 21.017 1.00 66.56 83 VAL A CA 1
ATOM 615 C C . VAL A 1 83 ? -1.213 8.652 22.497 1.00 66.56 83 VAL A C 1
ATOM 617 O O . VAL A 1 83 ? -0.236 8.837 23.215 1.00 66.56 83 VAL A O 1
ATOM 620 N N . ALA A 1 84 ? -2.329 8.090 22.965 1.00 63.56 84 ALA A N 1
ATOM 621 C CA . ALA A 1 84 ? -2.448 7.606 24.340 1.00 63.56 84 ALA A CA 1
ATOM 622 C C . ALA A 1 84 ? -1.475 6.456 24.645 1.00 63.56 84 ALA A C 1
ATOM 624 O O . ALA A 1 84 ? -0.952 6.379 25.759 1.00 63.56 84 ALA A O 1
ATOM 625 N N . HIS A 1 85 ? -1.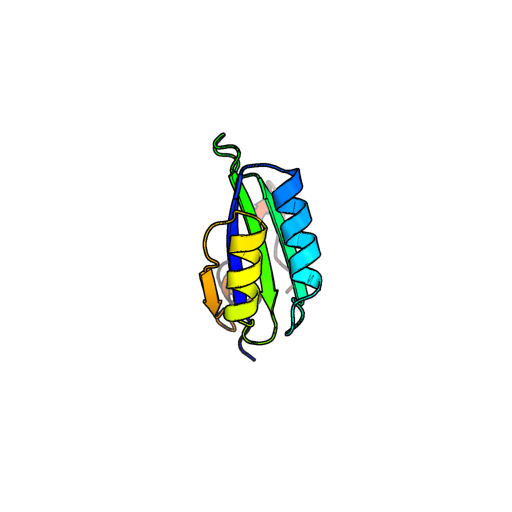214 5.589 23.663 1.00 59.59 85 HIS A N 1
ATOM 626 C CA . HIS A 1 85 ? -0.265 4.488 23.790 1.00 59.59 85 HIS A CA 1
ATOM 627 C C . HIS A 1 85 ? 1.171 4.997 23.999 1.00 59.59 85 HIS A C 1
ATOM 629 O O . HIS A 1 85 ? 1.788 4.672 25.009 1.00 59.59 85 HIS A O 1
ATOM 635 N N . VAL A 1 86 ? 1.665 5.878 23.121 1.00 66.62 86 VAL A N 1
ATOM 636 C CA . VAL A 1 86 ? 3.033 6.424 23.197 1.00 66.62 86 VAL A CA 1
ATOM 637 C C . VAL A 1 86 ? 3.188 7.417 24.354 1.00 66.62 86 VAL A C 1
ATOM 639 O O . VAL A 1 86 ? 4.226 7.442 25.012 1.00 66.62 86 VAL A O 1
ATOM 642 N N . ARG A 1 87 ? 2.153 8.207 24.682 1.00 63.00 87 ARG A N 1
ATOM 643 C CA . ARG A 1 87 ? 2.193 9.180 25.794 1.00 63.00 87 ARG A CA 1
ATOM 644 C C . ARG A 1 87 ? 2.497 8.549 27.151 1.00 63.00 87 ARG A C 1
ATOM 646 O O . ARG A 1 87 ? 3.095 9.221 27.984 1.00 63.00 87 ARG A O 1
ATOM 653 N N . ARG A 1 88 ? 2.106 7.291 27.396 1.00 58.56 88 ARG A N 1
ATOM 654 C CA . ARG A 1 88 ? 2.421 6.595 28.660 1.00 58.56 88 ARG A CA 1
ATOM 655 C C . ARG A 1 88 ? 3.908 6.266 28.812 1.00 58.56 88 ARG A C 1
ATOM 657 O O . ARG A 1 88 ? 4.343 6.016 29.931 1.00 58.56 88 ARG A O 1
ATOM 664 N N . GLU A 1 89 ? 4.667 6.283 27.721 1.00 57.72 89 GLU A N 1
ATOM 665 C CA . GLU A 1 89 ? 6.061 5.830 27.679 1.00 57.72 89 GLU A CA 1
ATOM 666 C C . GLU A 1 89 ? 7.070 6.969 27.464 1.00 57.72 89 GLU A C 1
ATOM 668 O O . GLU A 1 89 ? 8.279 6.743 27.493 1.00 57.72 89 GLU A O 1
ATOM 673 N N . LEU A 1 90 ? 6.607 8.214 27.300 1.00 63.53 90 LEU A N 1
ATOM 674 C CA . LEU A 1 90 ? 7.491 9.368 27.139 1.00 63.53 90 LEU A CA 1
ATOM 675 C C . LEU A 1 90 ? 8.019 9.853 28.498 1.00 63.53 90 LEU A C 1
ATOM 677 O O . LEU A 1 90 ? 7.443 10.730 29.142 1.00 63.53 90 LEU A O 1
ATOM 681 N N . ALA A 1 91 ? 9.152 9.292 28.921 1.00 68.38 91 ALA A N 1
ATOM 682 C CA . ALA A 1 91 ? 9.978 9.880 29.972 1.00 68.38 91 ALA A CA 1
ATOM 683 C C . ALA A 1 91 ? 10.568 11.235 29.508 1.00 68.38 91 ALA A C 1
ATOM 685 O O . ALA A 1 91 ? 10.799 11.419 28.308 1.00 68.38 91 ALA A O 1
ATOM 686 N N . PRO A 1 92 ? 10.835 12.190 30.422 1.00 76.25 92 PRO A N 1
ATOM 687 C CA . PRO A 1 92 ? 11.477 13.457 30.074 1.00 76.25 92 PRO A CA 1
ATOM 688 C C . PRO A 1 92 ? 12.790 13.244 29.315 1.00 76.25 92 PRO A C 1
ATOM 690 O O . PRO A 1 92 ? 13.608 12.409 29.701 1.00 76.25 92 PRO A O 1
ATOM 693 N N . VAL A 1 93 ? 13.006 14.028 28.258 1.00 79.19 93 VAL A N 1
ATOM 694 C CA . VAL A 1 93 ? 14.237 13.954 27.459 1.00 79.19 93 VAL A CA 1
ATOM 695 C C . VAL A 1 93 ? 15.273 14.913 28.047 1.00 79.19 93 VAL A C 1
ATOM 697 O O . VAL A 1 93 ? 15.037 16.123 28.121 1.00 79.19 93 VAL A O 1
ATOM 700 N N . GLU A 1 94 ? 16.426 14.383 28.460 1.00 81.00 94 GLU A N 1
ATOM 701 C CA . GLU A 1 94 ? 17.588 15.178 28.870 1.00 81.00 94 GLU A CA 1
ATOM 702 C C . GLU A 1 94 ? 18.328 15.695 27.623 1.00 81.00 94 GLU A C 1
ATOM 704 O O . GLU A 1 94 ? 18.885 14.929 26.839 1.00 81.00 94 GLU A O 1
ATOM 709 N N . ALA A 1 95 ? 18.326 17.013 27.425 1.00 77.00 95 ALA A N 1
ATOM 710 C CA . ALA A 1 95 ? 18.974 17.706 26.315 1.00 77.00 95 ALA A CA 1
ATOM 711 C C . ALA A 1 95 ? 20.133 18.569 26.845 1.00 77.00 95 ALA A C 1
ATOM 713 O O . ALA A 1 95 ? 20.077 19.804 26.886 1.00 77.00 95 ALA A O 1
ATOM 714 N N . GLY A 1 96 ? 21.196 17.910 27.307 1.00 82.88 96 GLY A N 1
ATOM 715 C CA . GLY A 1 96 ? 22.350 18.576 27.909 1.00 82.88 96 GLY A CA 1
ATOM 716 C C . GLY A 1 96 ? 22.004 19.194 29.266 1.00 82.88 96 GLY A C 1
ATOM 717 O O . GLY A 1 96 ? 21.788 18.479 30.230 1.00 82.88 96 GLY A O 1
ATOM 718 N N . ARG A 1 97 ? 21.964 20.531 29.374 1.00 87.38 97 ARG A N 1
ATOM 719 C CA . ARG A 1 97 ? 21.646 21.225 30.647 1.00 87.38 97 ARG A CA 1
ATOM 720 C C . ARG A 1 97 ? 20.148 21.451 30.871 1.00 87.38 97 ARG A C 1
ATOM 722 O O . ARG A 1 97 ? 19.774 22.143 31.815 1.00 87.38 97 ARG A O 1
ATOM 729 N N . PHE A 1 98 ? 19.307 20.937 29.981 1.00 71.88 98 PHE A N 1
ATOM 730 C CA . PHE A 1 98 ? 17.868 21.159 29.998 1.00 71.88 98 PHE A CA 1
ATOM 731 C C . PHE A 1 98 ? 17.128 19.828 30.027 1.00 71.88 98 PHE A C 1
ATOM 733 O O . PHE A 1 98 ? 17.561 18.856 29.414 1.00 71.88 98 PHE A O 1
ATOM 740 N N . PHE A 1 99 ? 15.977 19.820 30.690 1.00 77.81 99 PHE A N 1
ATOM 741 C CA . PHE A 1 99 ? 15.001 18.741 30.602 1.00 77.81 99 PHE A CA 1
ATOM 742 C C . PHE A 1 99 ? 13.806 19.243 29.800 1.00 77.81 99 PHE A C 1
ATOM 744 O O . PHE A 1 99 ? 13.256 20.303 30.112 1.00 77.81 99 PHE A O 1
ATOM 751 N N . VAL A 1 100 ? 13.415 18.496 28.768 1.00 77.81 100 VAL A N 1
ATOM 752 C CA . VAL A 1 100 ? 12.223 18.797 27.972 1.00 77.81 100 VAL A CA 1
ATOM 753 C C . VAL A 1 100 ? 11.068 17.957 28.498 1.00 77.81 100 VAL A C 1
ATOM 755 O O . VAL A 1 100 ? 11.064 16.732 28.377 1.00 77.81 100 VAL A O 1
ATOM 758 N N . TYR A 1 101 ? 10.087 18.640 29.081 1.00 75.75 101 TYR A N 1
ATOM 759 C CA . TYR A 1 101 ? 8.817 18.056 29.491 1.00 75.75 101 TYR A CA 1
ATOM 760 C C . TYR A 1 101 ? 7.780 18.349 28.410 1.00 75.75 101 TYR A C 1
ATOM 762 O O . TYR A 1 101 ? 7.612 19.500 28.004 1.00 75.75 101 TYR A O 1
ATOM 770 N N . GLY A 1 102 ? 7.082 17.320 27.938 1.00 69.75 102 GLY A N 1
ATOM 771 C CA . GLY A 1 102 ? 5.930 17.518 27.068 1.00 69.75 102 GLY A CA 1
ATOM 772 C C . GLY A 1 102 ? 4.801 18.209 27.837 1.00 69.75 102 GLY A C 1
ATOM 773 O O . GLY A 1 102 ? 4.407 17.738 28.899 1.00 69.75 102 GLY A O 1
ATOM 774 N N . SER A 1 103 ? 4.287 19.332 27.332 1.00 59.38 103 SER A N 1
ATOM 775 C CA . SER A 1 103 ? 3.226 20.126 27.979 1.00 59.38 103 SER A CA 1
ATOM 776 C C . SER A 1 103 ? 1.816 19.607 27.661 1.00 59.38 103 SER A C 1
ATOM 778 O O . SER A 1 103 ? 0.928 20.397 27.340 1.00 59.38 103 SER A O 1
ATOM 780 N N . HIS A 1 104 ? 1.658 18.285 27.618 1.00 62.31 104 HIS A N 1
ATOM 781 C CA . HIS A 1 104 ? 0.425 17.630 27.177 1.00 62.31 104 HIS A CA 1
ATOM 782 C C . HIS A 1 104 ? -0.717 17.827 28.172 1.00 62.31 104 HIS A C 1
ATOM 784 O O . HIS A 1 104 ? -0.451 17.734 29.392 1.00 62.31 104 HIS A O 1
#

Radius of gyration: 18.7 Å; chains: 1; bounding box: 38×31×46 Å

pLDDT: mean 89.32, std 12.15, range [57.72, 98.44]